Protein AF-D8LFE2-F1 (afdb_monomer_lite)

Structure (mmCIF, N/CA/C/O backbone):
data_AF-D8LFE2-F1
#
_entry.id   AF-D8LFE2-F1
#
loop_
_atom_site.group_PDB
_atom_site.id
_atom_site.type_symbol
_atom_site.label_atom_id
_atom_site.label_alt_id
_atom_site.label_comp_id
_atom_site.label_asym_id
_at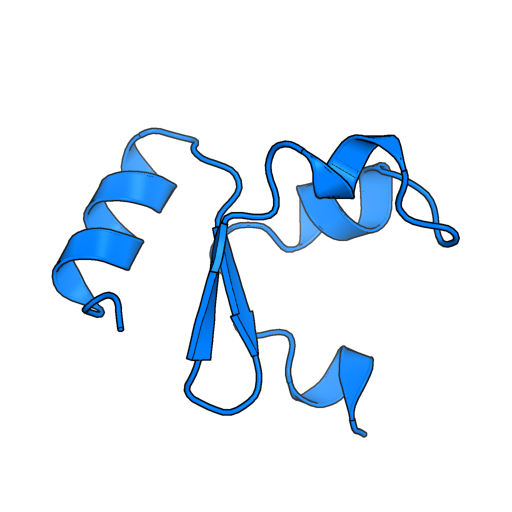om_site.label_entity_id
_atom_site.label_seq_id
_atom_site.pdbx_PDB_ins_code
_atom_site.Cartn_x
_atom_site.Cartn_y
_atom_site.Cartn_z
_atom_site.occupancy
_atom_site.B_iso_or_equiv
_atom_site.auth_seq_id
_atom_site.auth_comp_id
_atom_site.auth_asym_id
_atom_site.auth_atom_id
_atom_site.pdbx_PDB_model_num
ATOM 1 N N . MET A 1 1 ? -2.977 -10.035 12.134 1.00 77.31 1 MET A N 1
ATOM 2 C CA . MET A 1 1 ? -3.565 -8.862 11.455 1.00 77.31 1 MET A CA 1
ATOM 3 C C . MET A 1 1 ? -2.906 -7.636 12.040 1.00 77.31 1 MET A C 1
ATOM 5 O O . MET A 1 1 ? -2.759 -7.595 13.257 1.00 77.31 1 MET A O 1
ATOM 9 N N . TYR A 1 2 ? -2.480 -6.703 11.196 1.00 93.19 2 TYR A N 1
ATOM 10 C CA . TYR A 1 2 ? -1.896 -5.441 11.645 1.00 93.19 2 TYR A CA 1
ATOM 11 C C . TYR A 1 2 ? -2.989 -4.462 12.082 1.00 93.19 2 TYR A C 1
ATOM 13 O O . TYR A 1 2 ? -4.154 -4.616 11.710 1.00 93.19 2 TYR A O 1
ATOM 21 N N . SER A 1 3 ? -2.618 -3.465 12.882 1.00 95.75 3 SER A N 1
ATOM 22 C CA . SER A 1 3 ? -3.533 -2.399 13.311 1.00 95.75 3 SER A CA 1
ATOM 23 C C . SER A 1 3 ? -3.394 -1.145 12.443 1.00 95.75 3 SER A C 1
ATOM 25 O O . SER A 1 3 ? -2.349 -0.929 11.833 1.00 95.75 3 SER A O 1
ATOM 27 N N . LEU A 1 4 ? -4.400 -0.258 12.445 1.00 95.06 4 LEU A N 1
ATOM 28 C CA . LEU A 1 4 ? -4.266 1.062 11.805 1.00 95.06 4 LEU A CA 1
ATOM 29 C C . LEU A 1 4 ? -3.130 1.899 12.415 1.00 95.06 4 LEU A C 1
ATOM 31 O O . LEU A 1 4 ? -2.476 2.653 11.703 1.00 95.06 4 LEU A O 1
ATOM 35 N N . ALA A 1 5 ? -2.886 1.774 13.723 1.00 97.00 5 ALA A N 1
ATOM 36 C CA . ALA A 1 5 ? -1.796 2.490 14.381 1.00 97.00 5 ALA A CA 1
ATOM 37 C C . ALA A 1 5 ? -0.428 2.033 13.851 1.00 97.00 5 ALA A C 1
ATOM 39 O O . ALA A 1 5 ? 0.419 2.861 13.528 1.00 97.00 5 ALA A O 1
ATOM 40 N N . GLU A 1 6 ? -0.247 0.721 13.704 1.00 97.25 6 GLU A N 1
ATOM 41 C CA . GLU A 1 6 ? 0.958 0.124 13.125 1.00 97.25 6 GLU A CA 1
ATOM 42 C C . GLU A 1 6 ? 1.116 0.477 11.641 1.00 97.25 6 GLU A C 1
ATOM 44 O O .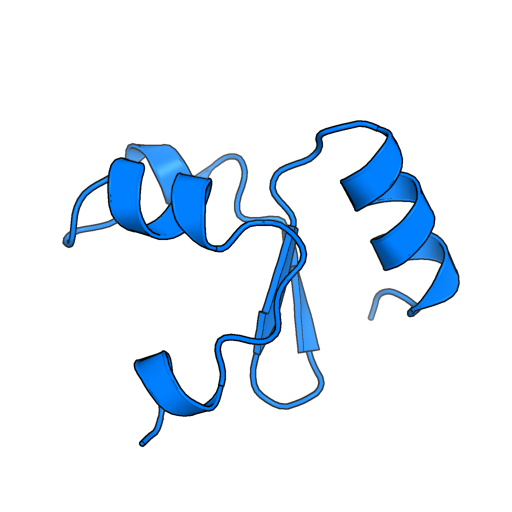 GLU A 1 6 ? 2.205 0.847 11.214 1.00 97.25 6 GLU A O 1
ATOM 49 N N . PHE A 1 7 ? 0.029 0.450 10.865 1.00 96.62 7 PHE A N 1
ATOM 50 C CA . PHE A 1 7 ? 0.037 0.897 9.471 1.00 96.62 7 PHE A CA 1
ATOM 51 C C . PHE A 1 7 ? 0.517 2.346 9.342 1.00 96.62 7 PHE A C 1
ATOM 53 O O . PHE A 1 7 ? 1.435 2.623 8.573 1.00 96.62 7 PHE A O 1
ATOM 60 N N . ASN A 1 8 ? -0.044 3.259 10.140 1.00 96.62 8 ASN A N 1
ATOM 61 C CA . ASN A 1 8 ? 0.357 4.665 10.131 1.00 96.62 8 ASN A CA 1
ATOM 62 C C . ASN A 1 8 ? 1.835 4.831 10.511 1.00 96.62 8 ASN A C 1
ATOM 64 O O . ASN A 1 8 ? 2.555 5.581 9.857 1.00 96.62 8 ASN A O 1
ATOM 68 N N . GLU A 1 9 ? 2.308 4.104 11.528 1.00 98.06 9 GLU A N 1
ATOM 69 C CA . GLU A 1 9 ? 3.722 4.091 11.921 1.00 98.06 9 GLU A CA 1
ATOM 70 C C . GLU A 1 9 ? 4.622 3.607 10.772 1.00 98.06 9 GLU A C 1
ATOM 72 O O . GLU A 1 9 ? 5.639 4.234 10.474 1.00 98.06 9 GLU A O 1
ATOM 77 N N . LYS A 1 10 ? 4.246 2.530 10.076 1.00 97.62 10 LYS A N 1
ATOM 78 C CA . LYS A 1 10 ? 5.025 1.981 8.955 1.00 97.62 10 LYS A CA 1
ATOM 79 C C . LYS A 1 10 ? 5.056 2.900 7.743 1.00 97.62 10 LYS A C 1
ATOM 81 O O . LYS A 1 10 ? 6.129 3.116 7.178 1.00 97.62 10 LYS A O 1
ATOM 86 N N . VAL A 1 11 ? 3.920 3.485 7.378 1.00 96.31 11 VAL A N 1
ATOM 87 C CA . VAL A 1 11 ? 3.823 4.440 6.265 1.00 96.31 11 VAL A CA 1
ATOM 88 C C . VAL A 1 11 ? 4.650 5.697 6.553 1.00 96.31 11 VAL A C 1
ATOM 90 O O . VAL A 1 11 ? 5.406 6.134 5.687 1.00 96.31 11 VAL A O 1
ATOM 93 N N . LEU A 1 12 ? 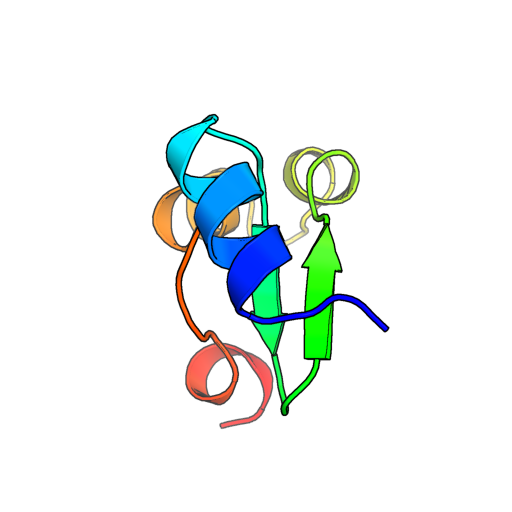4.598 6.236 7.778 1.00 96.94 12 LEU A N 1
ATOM 94 C CA . LEU A 1 12 ? 5.433 7.376 8.192 1.00 96.94 12 LEU A CA 1
ATOM 95 C C . LEU A 1 12 ? 6.933 7.058 8.123 1.00 96.94 12 LEU A C 1
ATOM 97 O O . LEU A 1 12 ? 7.734 7.919 7.764 1.00 96.94 12 LEU A O 1
ATOM 101 N N . ASN A 1 13 ? 7.310 5.807 8.388 1.00 97.62 13 ASN A N 1
ATOM 102 C CA . ASN A 1 13 ? 8.673 5.303 8.220 1.00 97.62 13 ASN A CA 1
ATOM 103 C C . ASN A 1 13 ? 9.002 4.883 6.772 1.00 97.62 13 ASN A C 1
ATOM 105 O O . ASN A 1 13 ? 9.995 4.195 6.538 1.00 97.62 13 ASN A O 1
ATOM 109 N N . SER A 1 14 ? 8.196 5.301 5.788 1.00 94.88 14 SER A N 1
ATOM 110 C CA . SER A 1 14 ? 8.397 5.026 4.358 1.00 94.88 14 SER A CA 1
ATOM 111 C C . SER A 1 14 ? 8.439 3.533 3.996 1.00 94.88 14 SER A C 1
ATOM 113 O O . SER A 1 14 ? 9.071 3.145 3.010 1.00 94.88 14 SER A O 1
ATOM 115 N N . GLN A 1 15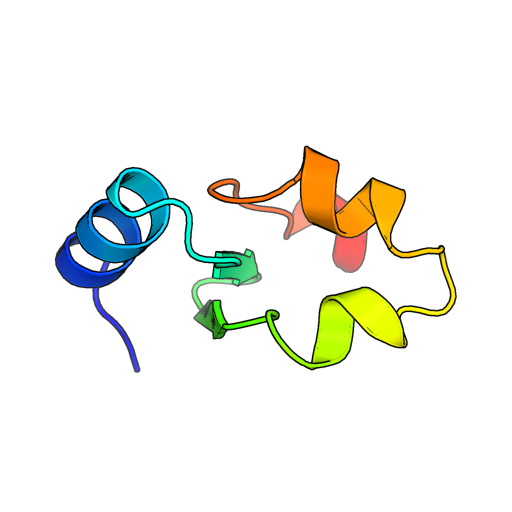 ? 7.776 2.674 4.777 1.00 97.00 15 GLN A N 1
ATOM 116 C CA . GLN A 1 15 ? 7.625 1.261 4.428 1.00 97.00 15 GLN A CA 1
ATOM 117 C C . GLN A 1 15 ? 6.527 1.059 3.375 1.00 97.00 15 GLN A C 1
ATOM 119 O O . GLN A 1 15 ? 5.595 1.852 3.246 1.00 97.00 15 GLN A O 1
ATOM 124 N N . SER A 1 16 ? 6.648 -0.015 2.592 1.00 96.81 16 SER A N 1
ATOM 125 C CA . SER A 1 16 ? 5.761 -0.282 1.454 1.00 96.81 16 SER A CA 1
ATOM 126 C C . SER A 1 16 ? 4.499 -1.020 1.892 1.00 96.81 16 SER A C 1
ATOM 128 O O . SER A 1 16 ? 4.405 -2.232 1.721 1.00 96.81 16 SER A O 1
ATOM 130 N N . TRP A 1 17 ? 3.565 -0.307 2.520 1.00 98.00 17 TRP A N 1
ATOM 131 C CA . TRP A 1 17 ? 2.333 -0.878 3.072 1.00 98.00 17 TRP A CA 1
ATOM 132 C C . TRP A 1 17 ? 1.090 -0.326 2.362 1.00 98.00 17 TRP A C 1
ATOM 134 O O . TRP A 1 17 ? 1.076 0.832 1.946 1.00 98.00 17 TRP A O 1
ATOM 144 N N . LEU A 1 18 ? 0.055 -1.158 2.220 1.00 96.81 18 LEU A N 1
ATOM 145 C CA . LEU A 1 18 ? -1.218 -0.846 1.552 1.00 96.81 18 LEU A CA 1
ATOM 146 C C . LEU A 1 18 ? -2.408 -1.382 2.353 1.00 96.81 18 LEU A C 1
ATOM 148 O O . LEU A 1 18 ? -2.247 -2.294 3.168 1.00 96.81 18 LEU A O 1
ATOM 152 N N . PHE A 1 19 ? -3.598 -0.855 2.073 1.00 97.00 19 PHE A N 1
ATOM 153 C CA . PHE A 1 19 ? -4.863 -1.367 2.593 1.00 97.00 19 PHE A CA 1
ATOM 154 C C . PHE A 1 19 ? -5.711 -1.951 1.449 1.00 97.00 19 PHE A C 1
ATOM 156 O O . PHE A 1 19 ? -5.841 -1.326 0.398 1.00 97.00 19 PHE A O 1
ATOM 163 N N . VAL A 1 20 ? -6.242 -3.164 1.622 1.00 95.31 20 VAL A N 1
ATOM 164 C CA . VAL A 1 20 ? -7.083 -3.871 0.639 1.00 95.31 20 VAL A CA 1
ATOM 165 C C . VAL A 1 20 ? -8.150 -4.659 1.383 1.00 95.31 20 VAL A C 1
ATOM 167 O O . VAL A 1 20 ? -7.807 -5.522 2.182 1.00 95.31 20 VAL A O 1
ATOM 170 N N . ASP A 1 21 ? -9.424 -4.389 1.118 1.00 94.69 21 ASP A N 1
ATOM 171 C CA . ASP A 1 21 ? -10.574 -5.106 1.680 1.00 94.69 21 ASP A CA 1
ATOM 172 C C . ASP A 1 21 ? -10.463 -5.334 3.199 1.00 94.69 21 ASP A C 1
ATOM 174 O O . ASP A 1 21 ? -10.426 -6.454 3.706 1.00 94.69 21 ASP A O 1
ATOM 178 N N . SER A 1 22 ? -10.325 -4.242 3.954 1.00 92.44 22 SER A N 1
ATOM 179 C CA . SER A 1 22 ? -10.132 -4.272 5.416 1.00 92.44 22 SER A CA 1
ATOM 180 C C . SER A 1 22 ? -8.833 -4.935 5.913 1.00 92.44 22 SER A C 1
ATOM 182 O O . SER A 1 22 ? -8.618 -5.020 7.126 1.00 92.44 22 SER A O 1
ATOM 184 N N . ALA A 1 23 ? -7.942 -5.375 5.019 1.00 95.19 23 ALA A N 1
ATOM 185 C CA . ALA A 1 23 ? -6.651 -5.965 5.348 1.00 95.19 23 ALA A CA 1
ATOM 186 C C . ALA A 1 23 ? -5.493 -4.995 5.083 1.00 95.19 23 ALA A C 1
ATOM 188 O O . ALA A 1 23 ? -5.455 -4.281 4.088 1.00 95.19 23 ALA A O 1
ATOM 189 N N . ILE A 1 24 ? -4.499 -5.024 5.968 1.00 97.44 24 ILE A N 1
ATOM 190 C CA . ILE A 1 24 ? -3.230 -4.311 5.801 1.00 97.44 24 ILE A CA 1
ATOM 191 C C . ILE A 1 24 ? -2.194 -5.288 5.249 1.00 97.44 24 ILE A C 1
ATOM 193 O O . ILE A 1 24 ? -2.017 -6.377 5.803 1.00 97.44 24 ILE A O 1
ATOM 197 N N . LEU A 1 25 ? -1.495 -4.887 4.191 1.00 96.12 25 LEU A N 1
ATOM 198 C CA . LEU A 1 25 ? -0.497 -5.702 3.504 1.00 96.12 25 LEU A CA 1
ATOM 199 C C . LEU A 1 25 ? 0.859 -4.995 3.483 1.00 96.12 25 LEU A C 1
ATOM 201 O O . LEU A 1 25 ? 0.950 -3.845 3.054 1.00 96.12 25 LEU A O 1
ATOM 205 N N . ASP A 1 26 ? 1.917 -5.712 3.867 1.00 97.12 26 ASP A N 1
ATOM 206 C CA . ASP A 1 26 ? 3.293 -5.348 3.523 1.00 97.12 26 ASP A CA 1
ATOM 207 C C . ASP A 1 26 ? 3.598 -5.873 2.115 1.00 97.12 26 ASP A C 1
ATOM 209 O O . ASP A 1 26 ? 3.598 -7.081 1.867 1.00 97.12 26 ASP A O 1
ATOM 213 N N . VAL A 1 27 ? 3.848 -4.960 1.182 1.00 96.44 27 VAL A N 1
ATOM 214 C CA . VAL A 1 27 ? 4.119 -5.271 -0.224 1.00 96.44 27 VAL A CA 1
ATOM 215 C C . VAL A 1 27 ? 5.570 -5.007 -0.620 1.00 96.44 27 VAL A C 1
ATOM 217 O O . VAL A 1 27 ? 5.873 -4.967 -1.811 1.00 96.44 27 VAL A O 1
ATOM 220 N N . SER A 1 28 ? 6.488 -4.865 0.341 1.00 94.38 28 SER A N 1
ATOM 221 C CA . SER A 1 28 ? 7.905 -4.553 0.084 1.00 94.38 28 SER A CA 1
ATOM 222 C C . SER A 1 28 ? 8.554 -5.533 -0.903 1.00 94.38 28 SER A C 1
ATOM 224 O O . SER A 1 28 ? 9.179 -5.118 -1.880 1.00 94.38 28 SER A 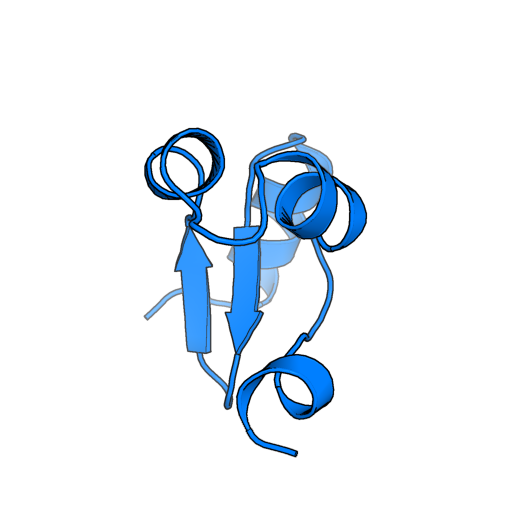O 1
ATOM 226 N N . GLU A 1 29 ? 8.327 -6.835 -0.712 1.00 94.62 29 GLU A N 1
ATOM 227 C CA . GLU A 1 29 ? 8.836 -7.890 -1.602 1.00 94.62 29 GLU A CA 1
ATOM 228 C C . GLU A 1 29 ? 8.049 -8.000 -2.916 1.00 94.62 29 GLU A C 1
ATOM 230 O O . GLU A 1 29 ? 8.606 -8.296 -3.980 1.00 94.62 29 GLU A O 1
ATOM 235 N N . PHE A 1 30 ? 6.738 -7.761 -2.857 1.00 95.50 30 PHE A N 1
ATOM 236 C CA . PHE A 1 30 ? 5.854 -7.908 -4.010 1.00 95.50 30 PHE A CA 1
ATOM 237 C C . PHE A 1 30 ? 6.007 -6.757 -5.011 1.00 95.50 30 PHE A C 1
ATOM 239 O O . PHE A 1 30 ? 5.912 -6.978 -6.218 1.00 95.50 30 PHE A O 1
ATOM 246 N N . ALA A 1 31 ? 6.337 -5.549 -4.541 1.00 94.62 31 ALA A N 1
ATOM 247 C CA . ALA A 1 31 ? 6.506 -4.354 -5.365 1.00 94.62 31 ALA A CA 1
ATOM 248 C C . ALA A 1 31 ? 7.462 -4.568 -6.547 1.00 94.62 31 ALA A C 1
ATOM 250 O O . ALA A 1 31 ? 7.209 -4.074 -7.645 1.00 94.62 31 ALA A O 1
ATOM 251 N N . ALA A 1 32 ? 8.542 -5.329 -6.353 1.00 94.06 32 ALA A N 1
ATOM 252 C CA . ALA A 1 32 ? 9.518 -5.618 -7.403 1.00 94.06 32 ALA A CA 1
ATOM 253 C C . ALA A 1 32 ? 9.023 -6.628 -8.458 1.00 94.06 32 ALA A C 1
ATOM 255 O O . ALA A 1 32 ? 9.570 -6.670 -9.557 1.00 94.06 32 ALA A O 1
ATOM 256 N N . ARG A 1 33 ? 8.007 -7.435 -8.132 1.00 95.94 33 ARG A N 1
ATOM 257 C CA . ARG A 1 33 ? 7.504 -8.548 -8.960 1.00 95.94 33 ARG A CA 1
ATOM 258 C C . ARG A 1 33 ? 6.092 -8.303 -9.487 1.00 95.94 33 ARG A C 1
ATOM 260 O O . ARG A 1 33 ? 5.542 -9.161 -10.170 1.00 95.94 33 ARG A O 1
ATOM 267 N N . HIS A 1 34 ? 5.506 -7.154 -9.156 1.00 94.19 34 HIS A N 1
ATOM 268 C CA . HIS A 1 34 ? 4.146 -6.812 -9.535 1.00 94.19 34 HIS A CA 1
ATOM 269 C C . HIS A 1 34 ? 3.996 -6.793 -11.067 1.00 94.19 34 HIS A C 1
ATOM 271 O O . HIS A 1 34 ? 4.688 -6.004 -11.719 1.00 94.19 34 HIS A O 1
ATOM 277 N N . PRO A 1 35 ? 3.096 -7.607 -11.656 1.00 96.25 35 PRO A N 1
ATOM 278 C CA . PRO A 1 35 ? 2.944 -7.708 -13.110 1.00 96.25 35 PRO A CA 1
ATOM 279 C C . PRO A 1 35 ? 2.584 -6.385 -13.798 1.00 96.25 35 PRO A C 1
ATOM 281 O O . PRO A 1 35 ? 3.059 -6.121 -14.898 1.00 96.25 35 PRO A O 1
ATOM 284 N N . GLY A 1 36 ? 1.808 -5.519 -13.132 1.00 92.81 36 GLY A N 1
ATOM 285 C CA . GLY A 1 36 ? 1.491 -4.168 -13.619 1.00 92.81 36 GLY A CA 1
ATOM 286 C C . GLY A 1 36 ? 2.648 -3.166 -13.494 1.00 92.81 36 GLY A C 1
ATOM 287 O O . GLY A 1 36 ? 2.518 -2.002 -13.862 1.00 92.81 36 GLY A O 1
ATOM 288 N N . GLY A 1 37 ? 3.790 -3.603 -12.962 1.00 94.94 37 GLY A N 1
ATOM 289 C CA . GLY A 1 37 ? 4.975 -2.793 -12.739 1.00 94.94 37 GLY A CA 1
ATOM 290 C C . GLY A 1 37 ? 5.039 -2.190 -11.336 1.00 94.94 37 GLY A C 1
ATOM 291 O O . GLY A 1 37 ? 4.034 -1.837 -10.711 1.00 94.94 37 GLY A O 1
ATOM 292 N N . ARG A 1 38 ? 6.275 -2.022 -10.855 1.00 95.38 38 ARG A N 1
ATOM 293 C CA . ARG A 1 38 ? 6.592 -1.493 -9.518 1.00 95.38 38 ARG A CA 1
ATOM 294 C C . ARG A 1 38 ? 6.033 -0.093 -9.267 1.00 95.38 38 ARG A C 1
ATOM 296 O O . ARG A 1 38 ? 5.675 0.232 -8.140 1.00 95.38 38 ARG A O 1
ATOM 303 N N . ARG A 1 39 ? 5.977 0.753 -10.301 1.00 95.44 39 ARG A N 1
ATOM 304 C CA . ARG A 1 39 ? 5.564 2.159 -10.165 1.00 95.44 39 ARG A CA 1
ATOM 305 C C . ARG A 1 39 ? 4.129 2.297 -9.659 1.00 95.44 39 ARG A C 1
ATOM 307 O O . ARG A 1 39 ? 3.881 3.198 -8.869 1.00 95.44 39 ARG A O 1
ATOM 314 N N . LEU A 1 40 ? 3.229 1.405 -10.078 1.00 94.88 40 LEU A N 1
ATOM 315 C CA . LEU A 1 40 ? 1.835 1.424 -9.634 1.00 94.88 40 LEU A CA 1
ATOM 316 C C . LEU A 1 40 ? 1.735 1.222 -8.119 1.00 94.88 40 LEU A C 1
ATOM 318 O O . LEU A 1 40 ? 1.064 1.998 -7.453 1.00 94.88 40 LEU A O 1
ATOM 322 N N . ILE A 1 41 ? 2.487 0.263 -7.569 1.00 95.50 41 ILE A N 1
ATOM 323 C CA . ILE A 1 41 ? 2.520 0.025 -6.120 1.00 95.50 41 ILE A CA 1
ATOM 324 C C . ILE A 1 41 ? 3.152 1.202 -5.377 1.00 95.50 41 ILE A C 1
ATOM 326 O O . ILE A 1 41 ? 2.599 1.653 -4.382 1.00 95.50 41 ILE A O 1
ATOM 330 N N . LEU A 1 42 ? 4.277 1.737 -5.868 1.00 94.94 42 LEU A N 1
ATOM 331 C CA . LEU A 1 42 ? 4.944 2.873 -5.216 1.00 94.94 42 LEU A CA 1
ATOM 332 C C . LEU A 1 42 ? 4.051 4.115 -5.115 1.00 94.94 42 LEU A C 1
ATOM 334 O O . LEU A 1 42 ? 4.135 4.839 -4.131 1.00 94.94 42 LEU A O 1
ATOM 338 N N . ASN A 1 43 ? 3.214 4.360 -6.123 1.00 95.94 43 ASN A N 1
ATOM 339 C CA . ASN A 1 43 ? 2.298 5.498 -6.128 1.00 95.94 43 ASN A CA 1
ATOM 340 C C . ASN A 1 43 ? 1.108 5.315 -5.173 1.00 95.94 43 ASN A C 1
ATOM 342 O O . ASN A 1 43 ? 0.471 6.303 -4.826 1.00 95.94 43 ASN A O 1
ATOM 346 N N . ALA A 1 44 ? 0.811 4.077 -4.777 1.00 96.06 44 ALA A N 1
ATOM 347 C CA . ALA A 1 44 ? -0.326 3.737 -3.932 1.00 96.06 44 ALA A CA 1
ATOM 348 C C . ALA A 1 44 ? 0.043 3.523 -2.455 1.00 96.06 44 ALA A C 1
ATOM 350 O O . ALA A 1 44 ? -0.835 3.296 -1.631 1.00 96.06 44 ALA A O 1
ATOM 351 N N . LEU A 1 45 ? 1.332 3.554 -2.093 1.00 96.75 45 LEU A N 1
ATOM 352 C CA . LEU A 1 45 ? 1.762 3.286 -0.717 1.00 96.75 45 LEU A CA 1
ATOM 353 C C . LEU A 1 45 ? 1.030 4.181 0.289 1.00 96.75 45 LEU A C 1
ATOM 355 O O . LEU A 1 45 ? 0.916 5.390 0.100 1.00 96.75 45 LEU A O 1
ATOM 359 N N . GLY A 1 46 ? 0.565 3.576 1.377 1.00 97.12 46 GLY A N 1
ATOM 360 C CA . GLY A 1 46 ? -0.183 4.268 2.419 1.00 97.12 46 GLY A CA 1
ATOM 361 C C . GLY A 1 46 ? -1.651 4.547 2.091 1.00 97.12 46 GLY A C 1
ATOM 362 O O . GLY A 1 46 ? -2.308 5.206 2.895 1.00 97.12 46 GLY A O 1
ATOM 363 N N . THR A 1 47 ? -2.185 4.049 0.970 1.00 97.25 47 THR A N 1
ATOM 364 C CA . THR A 1 47 ? -3.600 4.217 0.605 1.00 97.25 47 THR A CA 1
ATOM 365 C C . THR A 1 47 ? -4.392 2.913 0.688 1.00 97.25 47 THR A C 1
ATOM 367 O O . THR A 1 47 ? -3.837 1.811 0.747 1.00 97.25 47 THR A O 1
ATOM 370 N N . ASP A 1 48 ? -5.716 3.062 0.696 1.00 97.25 48 ASP A N 1
ATOM 371 C CA . ASP A 1 48 ? -6.661 1.987 0.406 1.00 97.25 48 ASP A CA 1
ATOM 372 C C . ASP A 1 48 ? -6.785 1.838 -1.110 1.00 97.25 48 ASP A C 1
ATOM 374 O O . ASP A 1 48 ? -7.035 2.827 -1.797 1.00 97.25 48 ASP A O 1
ATOM 378 N N . VAL A 1 49 ? -6.541 0.628 -1.613 1.00 96.50 49 VAL A N 1
ATOM 379 C CA . VAL A 1 49 ? -6.610 0.287 -3.043 1.00 96.50 49 VAL A CA 1
ATOM 380 C C . VAL A 1 49 ? -7.690 -0.757 -3.345 1.00 96.50 49 VAL A C 1
ATOM 382 O O . VAL A 1 49 ? -7.626 -1.475 -4.344 1.00 96.50 49 VAL A O 1
ATOM 385 N N . THR A 1 50 ? -8.673 -0.904 -2.453 1.00 96.44 50 THR A N 1
ATOM 386 C CA . THR A 1 50 ? -9.750 -1.895 -2.592 1.00 96.44 50 THR A CA 1
ATOM 387 C C . THR A 1 50 ? -10.516 -1.712 -3.901 1.00 96.44 50 THR A C 1
ATOM 389 O O . THR A 1 50 ? -10.775 -2.691 -4.598 1.00 96.44 50 THR A O 1
ATOM 392 N N . ALA A 1 51 ? -10.845 -0.469 -4.261 1.00 95.62 51 ALA A N 1
ATOM 393 C CA . ALA A 1 51 ? -11.595 -0.168 -5.478 1.00 95.62 51 ALA A CA 1
ATOM 394 C C . ALA A 1 51 ? -10.788 -0.486 -6.746 1.00 95.62 51 ALA A C 1
ATOM 396 O O . ALA A 1 51 ? -11.335 -0.993 -7.715 1.00 95.62 51 ALA A O 1
ATOM 397 N N . GLU A 1 52 ? -9.482 -0.237 -6.735 1.00 92.69 52 GLU A N 1
ATOM 398 C CA . GLU A 1 52 ? -8.590 -0.488 -7.863 1.00 92.69 52 GLU A CA 1
ATOM 399 C C . GLU A 1 52 ? -8.362 -1.984 -8.118 1.00 92.69 52 GLU A C 1
ATOM 401 O O . GLU A 1 52 ? -8.057 -2.369 -9.247 1.00 92.69 52 GLU A O 1
ATOM 406 N N . ILE A 1 53 ? -8.470 -2.824 -7.081 1.00 89.44 53 ILE A N 1
ATOM 407 C CA . ILE A 1 53 ? -8.222 -4.271 -7.172 1.00 89.44 53 ILE A CA 1
ATOM 408 C C . ILE A 1 53 ? -9.515 -5.072 -7.374 1.00 89.44 53 ILE A C 1
ATOM 410 O O . ILE A 1 53 ? -9.489 -6.081 -8.080 1.00 89.44 53 ILE A O 1
ATOM 414 N N . LEU A 1 54 ? -10.618 -4.669 -6.736 1.00 91.12 54 LEU A N 1
ATOM 415 C CA . LEU A 1 54 ? -11.863 -5.450 -6.670 1.00 91.12 54 LEU A CA 1
ATOM 416 C C . LEU A 1 54 ? -13.065 -4.786 -7.365 1.00 91.12 54 LEU A C 1
ATOM 418 O O . LEU A 1 54 ? -14.132 -5.402 -7.410 1.00 91.12 54 LEU A O 1
ATOM 422 N N . GLY A 1 55 ? -12.915 -3.544 -7.838 1.00 79.50 55 GLY A N 1
ATOM 423 C CA . GLY A 1 55 ? -13.963 -2.758 -8.501 1.00 79.50 55 GLY A CA 1
ATOM 424 C C . GLY A 1 55 ? -14.114 -3.003 -9.997 1.00 79.50 55 GLY A C 1
ATOM 425 O O . GLY A 1 55 ? -13.211 -3.603 -10.622 1.00 79.50 55 GLY A O 1
#

Radius of gyration: 10.69 Å; chains: 1; bounding box: 24×16×28 Å

Organism: Ectocarpus siliculosus (NCBI:txid2880)

Sequence (55 aa):
MYSLAEFNEKVLNSQSWLFVDSAILDVSEFAARHPGGRRLILNALGTDVTAEILG

InterPro domains:
  IPR001199 Cytochrome b5-like heme/steroid binding domain [PF00173] (4-53)
  IPR001199 Cytochrome b5-like heme/steroid binding domain [PS50255] (1-55)
  IPR036400 Cytochrome b5-like heme/steroid binding domain superfamily [G3DSA:3.10.120.10] (1-55)
  IPR036400 Cytochrome b5-like heme/steroid binding domain superfamily [SSF55856] (2-53)

pLDDT: mean 95.01, std 3.64, range [77.31, 98.06]

Sec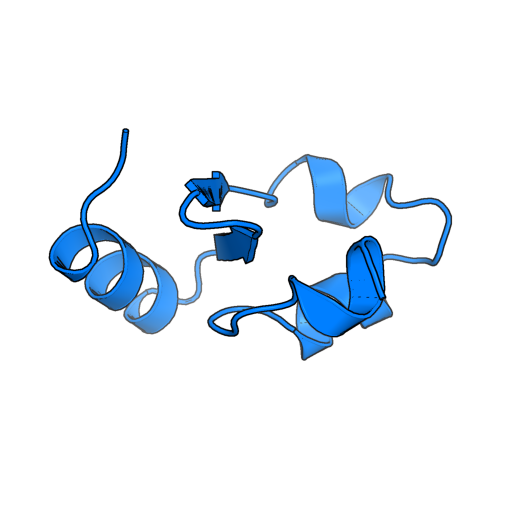ondary structure (DSSP, 8-state):
---HHHHHHHHHTT--EEEETTEEEE-TTTTTT-TT-HHHHHHHTTSB-HHHHH-

Foldseek 3Di:
DDDPVVLVVCVVVVFQWEAEPNDIDRCNVVLPVPPVHNVVSSVHGSYYCHVVPPD